Protein AF-A0A1I2F5X1-F1 (afdb_monomer)

Radius of gyration: 25.71 Å; Cα contacts (8 Å, |Δi|>4): 65; chains: 1; bounding box: 40×85×83 Å

Organism: NCBI:txid1177982

pLDDT: mean 76.02, std 21.83, range [33.44, 97.69]

InterPro domains:
  IPR009468 Protein of unknown function DUF1090 [PF06476] (13-119)

Solvent-accessible surface area (backbone atoms only — not comparable to full-atom values): 8646 Å² total; per-residue (Å²): 132,89,79,91,79,80,86,81,81,80,78,79,78,81,76,78,74,82,72,81,77,65,88,73,51,74,66,53,49,54,52,51,49,52,51,43,50,53,52,27,53,52,25,51,75,68,68,34,56,73,57,23,52,51,36,52,50,52,50,52,51,47,55,46,46,69,31,74,71,34,41,49,54,52,50,53,52,51,52,54,52,43,51,53,50,34,54,55,29,49,53,43,25,52,37,12,68,74,71,60,56,68,59,36,69,62,28,46,56,51,28,54,53,42,46,54,50,43,52,50,56,59,67,72,42,80,70,85,72,70,83,77,75,79,86,76,77,73,80,77,78,81,89,129

Foldseek 3Di:
DDDDDDDDDPPPPPPPPPPPDDQDDLVNLVVVLVVLVVVLVVCVVVVVVVVNVVSVVVSVVSVQCSDPVNVLVVLVVVLVVLVVVLVVLVVVLVCCVPVVPDDNVVSVVSNVVSVVVSVVSVVPPPDPDDPPDPPPPPPDDDDD

Sequence (144 aa):
MKFATTLIAIAALSASTLSFAQPSDPDDCAQKRAGLTSEMENAKAAGKDAHAMSLERARGELAVSCSEPGERVMRERRISTQEKRVTELQKAVDAAEKDGKGNATKARAKLQKAQAELERMKREAPAKKKPQADKSSKPAQPAQ

Mean predicted aligned error: 15.37 Å

Secondary structure (DSSP, 8-state):
----------------------S--HHHHHHHHHHHHHHHHHHHHTT-HHHHHHHHHHHHHHHHHTSHHHHHHHHHHHHHHHHHHHHHHHHHHHHHHHS--S-HHHHHHHHHHHHHHHHHHHHSS------------PPPPPP-

Nearest PDB structures (foldseek):
  6zp4-assembly1_C  TM=4.070E-01  e=3.285E+00  Homo sapiens
  4mh6-assembly1_A  TM=4.697E-01  e=6.264E+00  Vibrio parahaemolyticus RIMD 2210633
  6ybw-assembly1_y  TM=4.234E-01  e=6.643E+00  Homo sapiens

Structure (mmCIF, N/CA/C/O backbone):
data_AF-A0A1I2F5X1-F1
#
_entry.id   AF-A0A1I2F5X1-F1
#
loop_
_atom_site.group_PDB
_atom_site.id
_atom_site.type_symbol
_atom_site.label_atom_id
_atom_site.label_alt_id
_atom_site.label_comp_id
_atom_site.label_asym_id
_atom_site.label_entity_id
_atom_site.label_seq_id
_atom_site.pdbx_PDB_ins_code
_atom_site.Cartn_x
_atom_site.Cartn_y
_atom_site.Cartn_z
_atom_site.occupancy
_atom_site.B_iso_or_equiv
_atom_site.auth_seq_id
_atom_site.auth_comp_id
_atom_site.auth_asym_id
_atom_site.auth_atom_id
_atom_site.pdbx_PDB_model_num
ATOM 1 N N . MET A 1 1 ? -21.788 59.609 -0.862 1.00 33.44 1 MET A N 1
ATOM 2 C CA . MET A 1 1 ? -22.771 58.503 -0.818 1.00 33.44 1 MET A CA 1
ATOM 3 C C . MET A 1 1 ? -22.075 57.224 -1.260 1.00 33.44 1 MET A C 1
ATOM 5 O O . MET A 1 1 ? -21.696 57.201 -2.418 1.00 33.44 1 MET A O 1
ATOM 9 N N . LYS A 1 2 ? -21.997 56.213 -0.370 1.00 39.88 2 LYS A N 1
ATOM 10 C CA . LYS A 1 2 ? -21.849 54.761 -0.659 1.00 39.88 2 LYS A CA 1
ATOM 11 C C . LYS A 1 2 ? -20.496 54.345 -1.314 1.00 39.88 2 LYS A C 1
ATOM 13 O O . LYS A 1 2 ? -19.991 55.053 -2.162 1.00 39.88 2 LYS A O 1
ATOM 18 N N . PHE A 1 3 ? -19.797 53.260 -0.968 1.00 45.22 3 PHE A N 1
ATOM 19 C CA . PHE A 1 3 ? -20.204 51.949 -0.462 1.00 45.22 3 PHE A CA 1
ATOM 20 C C . PHE A 1 3 ? -19.136 51.338 0.460 1.00 45.22 3 PHE A C 1
ATOM 22 O O . PHE A 1 3 ? -17.938 51.406 0.194 1.00 45.22 3 PHE A O 1
ATOM 29 N N . ALA A 1 4 ? -19.619 50.702 1.526 1.00 51.00 4 ALA A N 1
ATOM 30 C CA . ALA A 1 4 ? -18.885 49.740 2.329 1.00 51.00 4 ALA A CA 1
ATOM 31 C C . ALA A 1 4 ? -18.521 48.511 1.482 1.00 51.00 4 ALA A C 1
ATOM 33 O O . ALA A 1 4 ? -19.369 48.018 0.742 1.00 51.00 4 ALA A O 1
ATOM 34 N N . THR A 1 5 ? -17.299 47.994 1.635 1.00 51.00 5 THR A N 1
ATOM 35 C CA . THR A 1 5 ? -16.940 46.660 1.128 1.00 51.00 5 THR A CA 1
ATOM 36 C C . THR A 1 5 ? -16.113 45.914 2.175 1.00 51.00 5 THR A C 1
ATOM 38 O O . THR A 1 5 ? -14.898 46.039 2.268 1.00 51.00 5 THR A O 1
ATOM 41 N N . THR A 1 6 ? -16.864 45.257 3.054 1.00 50.84 6 THR A N 1
ATOM 42 C CA . THR A 1 6 ? -16.692 43.892 3.568 1.00 50.84 6 THR A CA 1
ATOM 43 C C . THR A 1 6 ? -15.287 43.270 3.564 1.00 50.84 6 THR A C 1
ATOM 45 O O . THR A 1 6 ? -14.735 42.906 2.529 1.00 50.84 6 THR A O 1
ATOM 48 N N . LEU A 1 7 ? -14.793 43.031 4.784 1.00 47.12 7 LEU A N 1
ATOM 49 C CA . LEU A 1 7 ? -13.735 42.087 5.144 1.00 47.12 7 LEU A CA 1
ATOM 50 C C . LEU A 1 7 ? -14.025 40.691 4.567 1.00 47.12 7 LEU A C 1
ATOM 52 O O . LEU A 1 7 ? -14.997 40.042 4.956 1.00 47.12 7 LEU A O 1
ATOM 56 N N . ILE A 1 8 ? -13.158 40.207 3.677 1.00 51.16 8 ILE A N 1
ATOM 57 C CA . ILE A 1 8 ? -13.136 38.802 3.263 1.00 51.16 8 ILE A CA 1
ATOM 58 C C . ILE A 1 8 ? -12.371 38.030 4.339 1.00 51.16 8 ILE A C 1
ATOM 60 O O . ILE A 1 8 ? -11.142 38.040 4.387 1.00 51.16 8 ILE A O 1
ATOM 64 N N . ALA A 1 9 ? -13.118 37.376 5.228 1.00 48.62 9 ALA A N 1
ATOM 65 C CA . ALA A 1 9 ? -12.593 36.347 6.109 1.00 48.62 9 ALA A CA 1
ATOM 66 C C . ALA A 1 9 ? -12.185 35.139 5.251 1.00 48.62 9 ALA A C 1
ATOM 68 O O . ALA A 1 9 ? -13.032 34.401 4.747 1.00 48.62 9 ALA A O 1
ATOM 69 N N . ILE A 1 10 ? -10.881 34.959 5.051 1.00 56.62 10 ILE A N 1
ATOM 70 C CA . ILE A 1 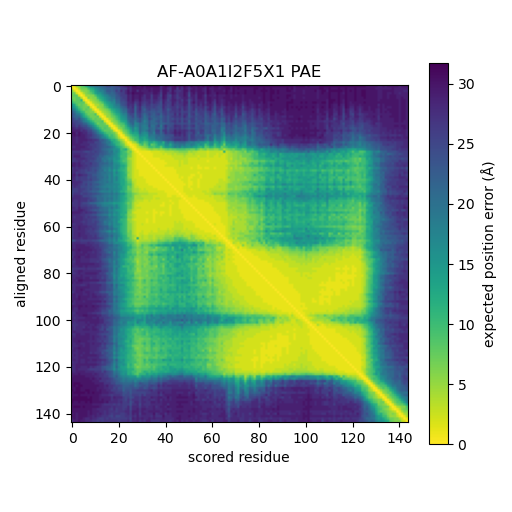10 ? -10.332 33.759 4.422 1.00 56.62 10 ILE A CA 1
ATOM 71 C C . ILE A 1 10 ? -10.485 32.624 5.435 1.00 56.62 10 ILE A C 1
ATOM 73 O O . ILE A 1 10 ? -9.740 32.532 6.410 1.00 56.62 10 ILE A O 1
ATOM 77 N N . ALA A 1 11 ? -11.491 31.779 5.217 1.00 48.31 11 ALA A N 1
ATOM 78 C CA . ALA A 1 11 ? -11.628 30.511 5.909 1.00 48.31 11 ALA A CA 1
ATOM 79 C C . ALA A 1 11 ? -10.396 29.651 5.593 1.00 48.31 11 ALA A C 1
ATOM 81 O O . ALA A 1 11 ? -10.185 29.236 4.452 1.00 48.31 11 ALA A O 1
ATOM 82 N N . ALA A 1 12 ? -9.569 29.408 6.607 1.00 45.97 12 ALA A N 1
ATOM 83 C CA . ALA A 1 12 ? -8.493 28.438 6.540 1.00 45.97 12 ALA A CA 1
ATOM 84 C C . ALA A 1 12 ? -9.112 27.045 6.351 1.00 45.97 12 ALA A C 1
ATOM 86 O O . ALA A 1 12 ? -9.653 26.460 7.288 1.00 45.97 12 ALA A O 1
ATOM 87 N N . LEU A 1 13 ? -9.057 26.520 5.125 1.00 48.22 13 LEU A N 1
ATOM 88 C CA . LEU A 1 13 ? -9.261 25.099 4.879 1.00 48.22 13 LEU A CA 1
ATOM 89 C C . LEU A 1 13 ? -8.089 24.357 5.528 1.00 48.22 13 LEU A C 1
ATOM 91 O O . LEU A 1 13 ? -6.988 24.303 4.980 1.00 48.22 13 LEU A O 1
ATOM 95 N N . SER A 1 14 ? -8.327 23.781 6.702 1.00 44.31 14 SER A N 1
ATOM 96 C CA . SER A 1 14 ? -7.491 22.726 7.257 1.00 44.31 14 SER A CA 1
ATOM 97 C C . SER A 1 14 ? -7.574 21.517 6.327 1.00 44.31 14 SER A C 1
ATOM 99 O O . SER A 1 14 ? -8.493 20.702 6.384 1.00 44.31 14 SER A O 1
ATOM 101 N N . ALA A 1 15 ? -6.605 21.419 5.420 1.00 41.81 15 ALA A N 1
ATOM 102 C CA . ALA A 1 15 ? -6.335 20.201 4.683 1.00 41.81 15 ALA A CA 1
ATOM 103 C C . ALA A 1 15 ? -5.874 19.137 5.688 1.00 41.81 15 ALA A C 1
ATOM 105 O O . ALA A 1 15 ? -4.700 19.075 6.049 1.00 41.81 15 ALA A O 1
ATOM 106 N N . SER A 1 16 ? -6.809 18.310 6.156 1.00 41.25 16 SER A N 1
ATOM 107 C CA . SER A 1 16 ? -6.497 17.048 6.815 1.00 41.25 16 SER A CA 1
ATOM 108 C C . SER A 1 16 ? -5.770 16.173 5.800 1.00 41.25 16 SER A C 1
ATOM 110 O O . SER A 1 16 ? -6.381 15.492 4.975 1.00 41.25 16 SER A O 1
ATOM 112 N N . THR A 1 17 ? -4.442 16.234 5.811 1.00 42.81 17 THR A N 1
ATOM 113 C CA . THR A 1 17 ? -3.605 15.272 5.112 1.00 42.81 17 THR A CA 1
ATOM 114 C C . THR A 1 17 ? -3.888 13.912 5.737 1.00 42.81 17 THR A C 1
ATOM 116 O O . THR A 1 17 ? -3.438 13.590 6.835 1.00 42.81 17 THR A O 1
ATOM 119 N N . LEU A 1 18 ? -4.687 13.099 5.045 1.00 43.34 18 LEU A N 1
ATOM 120 C CA . LEU A 1 18 ? -4.793 11.673 5.319 1.00 43.34 18 LEU A CA 1
ATOM 121 C C . LEU A 1 18 ? -3.420 11.055 5.034 1.00 43.34 18 LEU A C 1
ATOM 123 O O . LEU A 1 18 ? -3.130 10.597 3.929 1.00 43.34 18 LEU A O 1
ATOM 127 N N . SER A 1 19 ? -2.546 11.095 6.038 1.00 35.75 19 SER A N 1
ATOM 128 C CA . SER A 1 19 ? -1.314 10.322 6.067 1.00 35.75 19 SER A CA 1
ATOM 129 C C . SER A 1 19 ? -1.695 8.849 6.014 1.00 35.75 19 SER A C 1
ATOM 131 O O . SER A 1 19 ? -2.219 8.286 6.977 1.00 35.75 19 SER A O 1
ATOM 133 N N . PHE A 1 20 ? -1.438 8.219 4.869 1.00 41.03 20 PHE A N 1
ATOM 134 C CA . PHE A 1 20 ? -1.471 6.770 4.735 1.00 41.03 20 PHE A CA 1
ATOM 135 C C . PHE A 1 20 ? -0.408 6.183 5.667 1.00 41.03 20 PHE A C 1
ATOM 137 O O . PHE A 1 20 ? 0.789 6.240 5.388 1.00 41.03 20 PHE A O 1
ATOM 144 N N . ALA A 1 21 ? -0.874 5.669 6.805 1.00 43.34 21 ALA A N 1
ATOM 145 C CA . ALA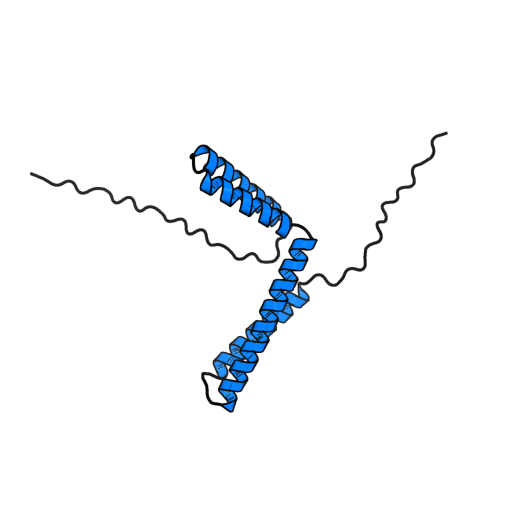 A 1 21 ? -0.045 5.195 7.898 1.00 43.34 21 ALA A CA 1
ATOM 146 C C . ALA A 1 21 ? 0.895 4.057 7.455 1.00 43.34 21 ALA A C 1
ATOM 148 O O . ALA A 1 21 ? 0.469 3.032 6.894 1.00 43.34 21 ALA A O 1
ATOM 149 N N . GLN A 1 22 ? 2.180 4.298 7.731 1.00 38.78 22 GLN A N 1
ATOM 150 C CA . GLN A 1 22 ? 3.226 3.314 8.019 1.00 38.78 22 GLN A CA 1
ATOM 151 C C . GLN A 1 22 ? 2.756 2.347 9.127 1.00 38.78 22 GLN A C 1
ATOM 153 O O . GLN A 1 22 ? 1.745 2.641 9.768 1.00 38.78 22 GLN A O 1
ATOM 158 N N . PRO A 1 23 ? 3.404 1.177 9.311 1.00 45.16 23 PRO A N 1
ATOM 159 C CA . PRO A 1 23 ? 3.051 0.235 10.377 1.00 45.16 23 PRO A CA 1
ATOM 160 C C . PRO A 1 23 ? 2.809 0.973 11.696 1.00 45.16 23 PRO A C 1
ATOM 162 O O . PRO A 1 23 ? 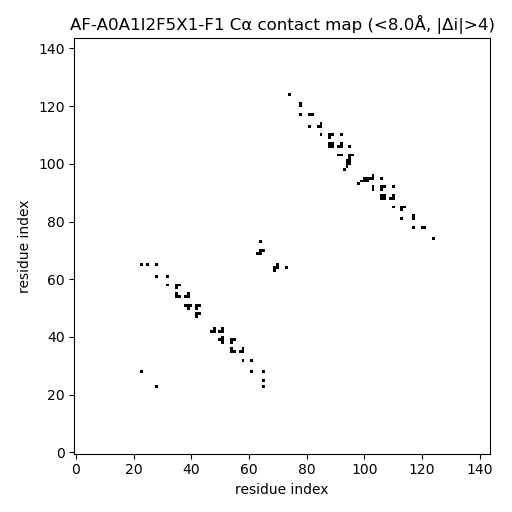3.650 1.750 12.134 1.00 45.16 23 PRO A O 1
ATOM 165 N N . SER A 1 24 ? 1.612 0.781 12.242 1.00 47.19 24 SER A N 1
ATOM 166 C CA . SER A 1 24 ? 1.133 1.451 13.440 1.00 47.19 24 SER A CA 1
ATOM 167 C C . SER A 1 24 ? 1.940 0.957 14.631 1.00 47.19 24 SER A C 1
ATOM 169 O O . SER A 1 24 ? 1.884 -0.221 14.971 1.00 47.19 24 SER A O 1
ATOM 171 N N . ASP A 1 25 ? 2.704 1.844 15.258 1.00 51.31 25 ASP A N 1
ATOM 172 C CA . ASP A 1 25 ? 3.132 1.609 16.631 1.00 51.31 25 ASP A CA 1
ATOM 173 C C . ASP A 1 25 ? 1.878 1.484 17.521 1.00 51.31 25 ASP A C 1
ATOM 175 O O . ASP A 1 25 ? 0.863 2.141 17.259 1.00 51.31 25 ASP A O 1
ATOM 179 N N . PRO A 1 26 ? 1.897 0.661 18.582 1.00 53.31 26 PRO A N 1
ATOM 180 C CA . PRO A 1 26 ? 0.754 0.515 19.486 1.00 53.31 26 PRO A CA 1
ATOM 181 C C . PRO A 1 26 ? 0.306 1.857 20.100 1.00 53.31 26 PRO A C 1
ATOM 183 O O . PRO A 1 26 ? -0.893 2.064 20.318 1.00 53.31 26 PRO A O 1
ATOM 186 N N . ASP A 1 27 ? 1.236 2.796 20.292 1.00 58.56 27 ASP A N 1
ATOM 187 C CA . ASP A 1 27 ? 0.956 4.173 20.717 1.00 58.56 27 ASP A CA 1
ATOM 188 C C . ASP A 1 27 ? 0.140 4.973 19.678 1.00 58.56 27 ASP A C 1
ATOM 190 O O . ASP A 1 27 ? -0.757 5.742 20.035 1.00 58.56 27 ASP A O 1
ATOM 194 N N . ASP A 1 28 ? 0.356 4.727 18.382 1.00 74.81 28 ASP A N 1
ATOM 195 C CA . ASP A 1 28 ? -0.348 5.387 17.273 1.00 74.81 28 ASP A CA 1
ATOM 196 C C . ASP A 1 28 ? -1.830 4.960 17.218 1.00 74.81 28 ASP A C 1
ATOM 198 O O . ASP A 1 28 ? -2.729 5.770 16.972 1.00 74.81 28 ASP A O 1
ATOM 202 N N . CYS A 1 29 ? -2.120 3.700 17.553 1.00 82.38 29 CYS A N 1
ATOM 203 C CA . CYS A 1 29 ? -3.483 3.173 17.652 1.00 82.38 29 CYS A CA 1
ATOM 204 C C . CYS A 1 29 ? -4.285 3.785 18.812 1.00 82.38 29 CYS A C 1
ATOM 206 O O . CYS A 1 29 ? -5.466 4.119 18.646 1.00 82.38 29 CYS A O 1
ATOM 208 N N . ALA A 1 30 ? -3.663 3.951 19.983 1.00 81.62 30 ALA A N 1
ATOM 209 C CA . ALA A 1 30 ? -4.299 4.585 21.136 1.00 81.62 30 ALA A CA 1
ATOM 210 C C . ALA A 1 30 ? -4.591 6.069 20.865 1.00 81.62 30 ALA A C 1
ATOM 212 O O . ALA A 1 30 ? -5.716 6.529 21.086 1.00 81.62 30 ALA A O 1
ATOM 213 N N . GLN A 1 31 ? -3.619 6.789 20.296 1.00 86.94 31 GLN A N 1
ATOM 214 C CA . GLN A 1 31 ? -3.773 8.193 19.925 1.00 86.94 31 GLN A CA 1
ATOM 215 C C . GLN A 1 31 ? -4.873 8.392 18.872 1.00 86.94 31 GLN A C 1
ATOM 217 O O . GLN A 1 31 ? -5.743 9.250 19.039 1.00 86.94 31 GLN A O 1
ATOM 222 N N . LYS A 1 32 ? -4.903 7.571 17.814 1.00 86.44 32 LYS A N 1
ATOM 223 C CA . LYS A 1 32 ? -5.958 7.632 16.786 1.00 86.44 32 LYS A CA 1
ATOM 224 C C . LYS A 1 32 ? -7.346 7.367 17.362 1.00 86.44 32 LYS A C 1
ATOM 226 O O . LYS A 1 32 ? -8.303 8.046 16.993 1.00 86.44 32 LYS A O 1
ATOM 231 N N . ARG A 1 33 ? -7.470 6.412 18.290 1.00 88.69 33 ARG A N 1
ATOM 232 C CA . ARG A 1 33 ? -8.747 6.118 18.958 1.00 88.69 33 ARG A CA 1
ATOM 233 C C . ARG A 1 33 ? -9.223 7.293 19.811 1.00 88.69 33 ARG A C 1
ATOM 235 O O . ARG A 1 33 ? -10.420 7.589 19.805 1.00 88.69 33 ARG A O 1
ATOM 242 N N . ALA A 1 34 ? -8.309 7.949 20.525 1.00 87.75 34 ALA A N 1
ATOM 243 C CA . ALA A 1 34 ? -8.617 9.140 21.309 1.00 87.75 34 ALA A CA 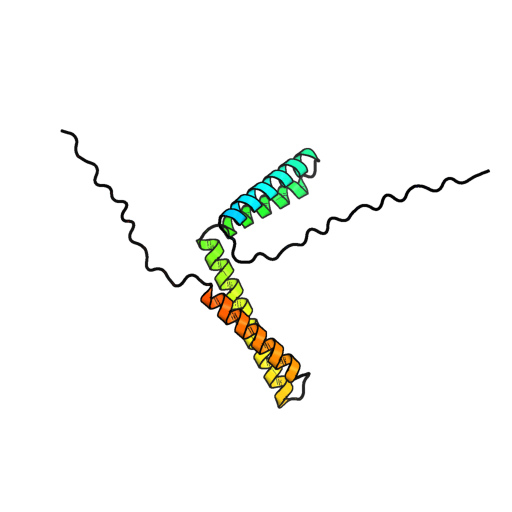1
ATOM 244 C C . ALA A 1 34 ? -9.078 10.299 20.409 1.00 87.75 34 ALA A C 1
ATOM 246 O O . ALA A 1 34 ? -10.121 10.891 20.679 1.00 87.75 34 ALA A O 1
ATOM 247 N N . GLY A 1 35 ? -8.380 10.545 19.293 1.00 91.94 35 GLY A N 1
ATOM 248 C CA . GLY A 1 35 ? -8.766 11.555 18.301 1.00 91.94 35 GLY A CA 1
ATOM 249 C C . GLY A 1 35 ? -10.175 11.334 17.744 1.00 91.94 35 GLY A C 1
ATOM 250 O O . GLY A 1 35 ? -11.027 12.209 17.869 1.00 91.94 35 GLY A O 1
ATOM 251 N N . LEU A 1 36 ? -10.468 10.126 17.244 1.00 92.75 36 LEU A N 1
ATOM 252 C CA . LEU A 1 36 ? -11.804 9.780 16.732 1.00 92.75 36 LEU A CA 1
ATOM 253 C C . LEU A 1 36 ? -12.903 9.910 17.794 1.00 92.75 36 LEU A C 1
ATOM 255 O O . LEU A 1 36 ? -14.030 10.286 17.479 1.00 92.75 36 LEU A O 1
ATOM 259 N N . THR A 1 37 ? -12.592 9.592 19.053 1.00 91.44 37 THR A N 1
ATOM 260 C CA . THR A 1 37 ? -13.554 9.730 20.155 1.00 91.44 37 THR A CA 1
ATOM 261 C C . THR A 1 37 ? -13.864 11.200 20.426 1.00 91.44 37 THR A C 1
ATOM 263 O O . THR A 1 37 ? -15.038 11.557 20.486 1.00 91.44 37 THR A O 1
ATOM 266 N N . SER A 1 38 ? -12.841 12.055 20.492 1.00 93.81 38 SER A N 1
ATOM 267 C CA . SER A 1 38 ? -13.023 13.498 20.678 1.00 93.81 38 SER A CA 1
ATOM 268 C C . SER A 1 38 ? -13.781 14.141 19.509 1.00 93.81 38 SER A C 1
ATOM 270 O O . SER A 1 38 ? -14.708 14.923 19.715 1.00 93.81 38 SER A O 1
ATOM 272 N N . GLU A 1 39 ? -13.459 13.771 18.267 1.00 92.56 39 GLU A N 1
ATOM 273 C CA . GLU A 1 39 ? -14.180 14.253 17.083 1.00 92.56 39 GLU A CA 1
ATOM 274 C C . GLU A 1 39 ? -15.653 13.832 17.090 1.00 92.56 39 GLU A C 1
ATOM 276 O O . GLU A 1 39 ? -16.526 14.625 16.731 1.00 92.56 39 GLU A O 1
ATOM 281 N N . MET A 1 40 ? -15.948 12.609 17.537 1.00 93.75 40 MET A N 1
ATOM 282 C CA . MET A 1 40 ? -17.318 12.113 17.645 1.00 93.75 40 MET A CA 1
ATOM 283 C C . MET A 1 40 ? -18.111 12.886 18.705 1.00 93.75 40 MET A C 1
ATOM 285 O O . MET A 1 40 ? -19.265 13.234 18.457 1.00 93.75 40 MET A O 1
ATOM 289 N N . GLU A 1 41 ? -17.518 13.175 19.865 1.00 93.31 41 GLU A N 1
ATOM 290 C CA . GLU A 1 41 ? -18.146 13.995 20.912 1.00 93.31 41 GLU A CA 1
ATOM 291 C C . GLU A 1 41 ? -18.450 15.408 20.406 1.00 93.31 41 GLU A C 1
ATOM 293 O O . GLU A 1 41 ? -19.573 15.891 20.559 1.00 93.31 41 GLU A O 1
ATOM 298 N N . ASN A 1 42 ? -17.500 16.025 19.699 1.00 94.69 42 ASN A N 1
ATOM 299 C CA . ASN A 1 42 ? -17.695 17.327 19.062 1.00 94.69 42 ASN A CA 1
ATOM 300 C C . ASN A 1 42 ? -18.798 17.287 17.990 1.00 94.69 42 ASN A C 1
ATOM 302 O O . ASN A 1 42 ? -19.612 18.206 17.897 1.00 94.69 42 ASN A O 1
ATOM 306 N N . ALA A 1 43 ? -18.858 16.224 17.182 1.00 94.88 43 ALA A N 1
ATOM 307 C CA . ALA A 1 43 ? -19.896 16.052 16.169 1.00 94.88 43 ALA A CA 1
ATOM 308 C C . ALA A 1 43 ? -21.290 15.906 16.798 1.00 94.88 43 ALA A C 1
ATOM 310 O O . ALA A 1 43 ? -22.234 16.533 16.314 1.00 94.88 43 ALA A O 1
ATOM 311 N N . LYS A 1 44 ? -21.408 15.147 17.896 1.00 93.12 44 LYS A N 1
ATOM 312 C CA . LYS A 1 44 ? -22.654 15.005 18.667 1.00 93.12 44 LYS A CA 1
ATOM 313 C C . LYS A 1 44 ? -23.084 16.334 19.286 1.00 93.12 44 LYS A C 1
ATOM 315 O O . LYS A 1 44 ? -24.235 16.728 19.133 1.00 93.12 44 LYS A O 1
ATOM 320 N N . ALA A 1 45 ? -22.157 17.064 19.909 1.00 95.81 45 ALA A N 1
ATOM 321 C CA . ALA A 1 45 ? -22.435 18.379 20.490 1.00 95.81 45 ALA A CA 1
ATOM 322 C C . ALA A 1 45 ? -22.892 19.409 19.438 1.00 95.81 45 ALA A C 1
ATOM 324 O O . ALA A 1 45 ? -23.694 20.290 19.735 1.00 95.81 45 ALA A O 1
ATOM 325 N N . ALA A 1 46 ? -22.416 19.278 18.197 1.00 95.38 46 ALA A N 1
ATOM 326 C CA . ALA A 1 46 ? -22.798 20.130 17.073 1.00 95.38 46 ALA A CA 1
ATOM 327 C C . ALA A 1 46 ? -24.069 19.670 16.323 1.00 95.38 46 ALA A C 1
ATOM 329 O O . ALA A 1 46 ? -24.382 20.249 15.282 1.00 95.38 46 ALA A O 1
ATOM 330 N N . GLY A 1 47 ? -24.764 18.620 16.783 1.00 95.75 47 GLY A N 1
ATOM 331 C CA . GLY A 1 47 ? -25.953 18.069 16.114 1.00 95.75 47 GLY A CA 1
ATOM 332 C C . GLY A 1 47 ? -25.669 17.429 14.747 1.00 95.75 47 GLY A C 1
ATOM 333 O O . GLY A 1 47 ? -26.546 17.359 13.889 1.00 95.75 47 GLY A O 1
ATOM 334 N N . LYS A 1 48 ? -24.424 17.000 14.495 1.00 95.62 48 LYS A N 1
ATOM 335 C CA . LYS A 1 48 ? -23.985 16.392 13.228 1.00 95.62 48 LYS A CA 1
ATOM 336 C C . LYS A 1 48 ? -24.057 14.867 13.303 1.00 95.62 48 LYS A C 1
ATOM 338 O O . LYS A 1 48 ? -23.034 14.187 13.194 1.00 95.62 48 LYS A O 1
ATOM 343 N N . ASP A 1 49 ? -25.257 14.320 13.452 1.00 93.38 49 ASP A N 1
ATOM 344 C CA . ASP A 1 49 ? -25.456 12.889 13.734 1.00 93.38 49 ASP A CA 1
ATOM 345 C C . ASP A 1 49 ? -24.892 11.965 12.647 1.00 93.38 49 ASP A C 1
ATOM 347 O O . ASP A 1 49 ? -24.229 10.974 12.949 1.00 93.38 49 ASP A O 1
ATOM 351 N N . ALA A 1 50 ? -25.049 12.323 11.368 1.00 94.25 50 ALA A N 1
ATOM 352 C CA . ALA A 1 50 ? -24.458 11.565 10.260 1.00 94.25 50 ALA A CA 1
ATOM 353 C C . ALA A 1 50 ? -22.923 11.493 10.352 1.00 94.25 50 ALA A C 1
ATOM 355 O O . ALA A 1 50 ? -22.319 10.454 10.077 1.00 94.25 50 ALA A O 1
ATOM 356 N N . HIS A 1 51 ? -22.291 12.587 10.781 1.00 92.25 51 HIS A N 1
ATOM 357 C CA . HIS A 1 51 ? -20.847 12.640 10.961 1.00 92.25 51 HIS A CA 1
ATOM 358 C C . HIS A 1 51 ? -20.421 11.809 12.178 1.00 92.25 51 HIS A C 1
ATOM 360 O O . HIS A 1 51 ? -19.506 10.996 12.060 1.00 92.25 51 HIS A O 1
ATOM 366 N N . ALA A 1 52 ? -21.135 11.917 13.302 1.00 93.56 52 ALA A N 1
ATOM 367 C CA . ALA A 1 52 ? -20.888 11.092 14.483 1.00 93.56 52 ALA A CA 1
ATOM 368 C C . ALA A 1 52 ? -20.981 9.586 14.168 1.00 93.56 52 ALA A C 1
ATOM 370 O O . ALA A 1 52 ? -20.092 8.830 14.555 1.00 93.56 52 ALA A O 1
ATOM 371 N N . MET A 1 53 ? -21.982 9.161 13.388 1.00 92.12 53 MET A N 1
ATOM 372 C CA . MET A 1 53 ? -22.112 7.768 12.937 1.00 92.12 53 MET A CA 1
ATOM 373 C C . MET A 1 53 ? -20.948 7.321 12.040 1.00 92.12 53 MET A C 1
ATOM 375 O O . MET A 1 53 ? -20.466 6.194 12.159 1.00 92.12 53 MET A O 1
ATOM 379 N N . SER A 1 54 ? -20.465 8.183 11.137 1.00 92.75 54 SER A N 1
ATOM 380 C CA . SER A 1 54 ? -19.292 7.847 10.315 1.00 92.75 54 SER A CA 1
ATOM 381 C C . SER A 1 54 ? -18.011 7.699 11.145 1.00 92.75 54 SER A C 1
ATOM 383 O O . SER A 1 54 ? -17.218 6.797 10.882 1.00 92.75 54 SER A O 1
ATOM 385 N N . LEU A 1 55 ? -17.839 8.520 12.186 1.00 93.50 55 LEU A N 1
ATOM 386 C CA . LEU A 1 55 ? -16.702 8.448 13.107 1.00 93.50 55 LEU A CA 1
ATOM 387 C C . LEU A 1 55 ? -16.768 7.194 13.984 1.00 93.50 55 LEU A C 1
ATOM 389 O O . LEU A 1 55 ? -15.747 6.553 14.230 1.00 93.50 55 LEU A O 1
ATOM 393 N N . GLU A 1 56 ? -17.970 6.791 14.395 1.00 91.56 56 GLU A N 1
ATOM 394 C CA . GLU A 1 56 ? -18.194 5.525 15.093 1.00 91.56 56 GLU A CA 1
ATOM 395 C C . GLU A 1 56 ? -17.811 4.326 14.217 1.00 91.56 56 GLU A C 1
ATOM 397 O O . GLU A 1 56 ? -17.089 3.431 14.667 1.00 91.56 56 GLU A O 1
ATOM 402 N N . ARG A 1 57 ? -18.193 4.348 12.933 1.00 91.44 57 ARG A N 1
ATOM 403 C CA . ARG A 1 57 ? -17.763 3.336 11.960 1.00 91.44 57 ARG A CA 1
ATOM 404 C C . ARG A 1 57 ? -16.241 3.301 11.820 1.00 91.44 57 ARG A C 1
ATOM 406 O O . ARG A 1 57 ? -15.648 2.230 11.935 1.00 91.44 57 ARG A O 1
ATOM 413 N N . ALA A 1 58 ? -15.609 4.462 11.642 1.00 90.19 58 ALA A N 1
ATOM 414 C CA . ALA A 1 58 ? -14.156 4.580 11.534 1.00 90.19 58 ALA A CA 1
ATOM 415 C C . ALA A 1 58 ? -13.441 4.053 12.789 1.00 90.19 58 ALA A C 1
ATOM 417 O O . ALA A 1 58 ? -12.405 3.396 12.692 1.00 90.19 58 ALA A O 1
ATOM 418 N N . ARG A 1 59 ? -14.011 4.272 13.979 1.00 88.56 59 ARG A N 1
ATOM 419 C CA . ARG A 1 59 ? -13.486 3.732 15.239 1.00 88.56 59 ARG A CA 1
ATOM 420 C C . ARG A 1 59 ? -13.604 2.206 15.305 1.00 88.56 59 ARG A C 1
ATOM 422 O O . ARG A 1 59 ? -12.692 1.559 15.820 1.00 88.56 59 ARG A O 1
ATOM 429 N N . GLY A 1 60 ? -14.688 1.633 14.782 1.00 85.50 60 GLY A N 1
ATOM 430 C CA . GLY A 1 60 ? -14.849 0.184 14.631 1.00 85.50 60 GLY A CA 1
ATOM 431 C C . GLY A 1 60 ? -13.819 -0.423 13.673 1.00 85.50 60 GLY A C 1
ATOM 432 O O . GLY A 1 60 ? -13.172 -1.416 14.003 1.00 85.50 60 GLY A O 1
ATOM 433 N N . GLU A 1 61 ? -13.592 0.216 12.527 1.00 86.19 61 GLU A N 1
ATOM 434 C CA . GLU A 1 61 ? -12.561 -0.190 11.563 1.00 86.19 61 GLU A CA 1
ATOM 435 C C . GLU A 1 61 ? -11.152 -0.094 12.162 1.00 86.19 61 GLU A C 1
ATOM 437 O O . GLU A 1 61 ? -10.358 -1.026 12.018 1.00 86.19 61 GLU A O 1
ATOM 442 N N . LEU A 1 62 ? -10.869 0.977 12.913 1.00 84.81 62 LEU A N 1
ATOM 443 C CA . LEU A 1 62 ? -9.611 1.146 13.640 1.00 84.81 62 LEU A CA 1
ATOM 444 C C . LEU A 1 62 ? -9.410 0.045 14.692 1.00 84.81 62 LEU A C 1
ATOM 446 O O . LEU A 1 62 ? -8.298 -0.439 14.878 1.00 84.81 62 LEU A O 1
ATOM 450 N N . ALA A 1 63 ? -10.472 -0.375 15.386 1.00 82.56 63 ALA A N 1
ATOM 451 C CA . ALA A 1 63 ? -10.388 -1.459 16.364 1.00 82.56 63 ALA A CA 1
ATOM 452 C C . ALA A 1 63 ? -9.985 -2.789 15.712 1.00 82.56 63 ALA A C 1
ATOM 454 O O . ALA A 1 63 ? -9.165 -3.515 16.271 1.00 82.56 63 ALA A O 1
ATOM 455 N N . VAL A 1 64 ? -10.506 -3.075 14.516 1.00 81.44 64 VAL A N 1
ATOM 456 C CA . VAL A 1 64 ? -10.098 -4.250 13.740 1.00 81.44 64 VAL A CA 1
ATOM 457 C C . VAL A 1 64 ? -8.659 -4.095 13.260 1.00 81.44 64 VAL A C 1
ATOM 459 O O . VAL A 1 64 ? -7.863 -5.015 13.441 1.00 81.44 64 VAL A O 1
ATOM 462 N N . SER A 1 65 ? -8.290 -2.941 12.696 1.00 77.94 65 SER A N 1
ATOM 463 C CA . SER A 1 65 ? -6.943 -2.735 12.157 1.00 77.94 65 SER A CA 1
ATOM 464 C C . SER A 1 65 ? -5.855 -2.739 13.223 1.00 77.94 65 SER A C 1
ATOM 466 O O . SER A 1 65 ? -4.765 -3.181 12.917 1.00 77.94 65 SER A O 1
ATOM 468 N N . CYS A 1 66 ? -6.146 -2.273 14.439 1.00 81.81 66 CYS A N 1
ATOM 469 C CA . CYS A 1 66 ? -5.215 -2.243 15.572 1.00 81.81 66 CYS A CA 1
ATOM 470 C C . CYS A 1 66 ? -5.173 -3.561 16.366 1.00 81.81 66 CYS A C 1
ATOM 472 O O . CYS A 1 66 ? -4.558 -3.626 17.428 1.00 81.81 66 CYS A O 1
ATOM 474 N N . SER A 1 67 ? -5.869 -4.602 15.902 1.00 80.50 67 SER A N 1
ATOM 475 C CA . SER A 1 67 ? -5.733 -5.952 16.451 1.00 80.50 67 SER A CA 1
ATOM 476 C C . SER A 1 67 ? -4.584 -6.684 15.753 1.00 80.50 67 SER A C 1
ATOM 478 O O . SER A 1 67 ? -4.410 -6.524 14.546 1.00 80.50 67 SER A O 1
ATOM 480 N N . GLU A 1 68 ? -3.837 -7.538 16.464 1.00 76.00 68 GLU A N 1
ATOM 481 C CA . GLU A 1 68 ? -2.737 -8.307 15.849 1.00 76.00 68 GLU A CA 1
ATOM 482 C C . GLU A 1 68 ? -3.186 -9.094 14.592 1.00 76.00 68 GLU A C 1
ATOM 484 O O . GLU A 1 68 ? -2.491 -9.045 13.570 1.00 76.00 68 GLU A O 1
ATOM 489 N N . PRO A 1 69 ? -4.360 -9.768 14.582 1.00 77.69 69 PRO A N 1
ATOM 490 C CA . PRO A 1 69 ? -4.865 -10.419 13.374 1.00 77.69 69 PRO A CA 1
ATOM 491 C C . PRO A 1 69 ? -5.161 -9.429 12.238 1.00 77.69 69 PRO A C 1
ATOM 493 O O . PRO A 1 69 ? -4.840 -9.705 11.081 1.00 77.69 69 PRO A O 1
ATOM 496 N N . GLY A 1 70 ? -5.745 -8.269 12.549 1.00 77.56 70 GLY A N 1
ATOM 497 C CA . GLY A 1 70 ? -6.063 -7.242 11.558 1.00 77.56 70 GLY A CA 1
ATOM 498 C C . GLY A 1 70 ? -4.821 -6.607 10.939 1.00 77.56 70 GLY A C 1
ATOM 499 O O . GLY A 1 70 ? -4.750 -6.464 9.717 1.00 77.56 70 GLY A O 1
ATOM 500 N N . GLU A 1 71 ? -3.803 -6.301 11.743 1.00 77.88 71 GLU A N 1
ATOM 501 C CA . GLU A 1 71 ? -2.524 -5.778 11.255 1.00 77.88 71 GLU A CA 1
ATOM 502 C C . GLU A 1 71 ? -1.828 -6.761 10.313 1.00 77.88 71 GLU A C 1
ATOM 504 O O . GLU A 1 71 ? -1.303 -6.361 9.267 1.00 77.88 71 GLU A O 1
ATOM 509 N N . ARG A 1 72 ? -1.854 -8.057 10.649 1.00 78.19 72 ARG A N 1
ATOM 510 C CA . ARG A 1 72 ? -1.312 -9.125 9.798 1.00 78.19 72 ARG A CA 1
ATOM 511 C C . ARG A 1 72 ? -2.020 -9.181 8.450 1.00 78.19 72 ARG A C 1
ATOM 513 O O . ARG A 1 72 ? -1.355 -9.070 7.421 1.00 78.19 72 ARG A O 1
ATOM 520 N N . VAL A 1 73 ? -3.351 -9.263 8.444 1.00 82.31 73 VAL A N 1
ATOM 521 C CA . VAL A 1 73 ? -4.151 -9.309 7.206 1.00 82.31 73 VAL A CA 1
ATOM 522 C C . VAL A 1 73 ? -3.922 -8.061 6.351 1.00 82.31 73 VAL A C 1
ATOM 524 O O . VAL A 1 73 ? -3.726 -8.151 5.137 1.00 82.31 73 VAL A O 1
ATOM 527 N N . MET A 1 74 ? -3.889 -6.878 6.968 1.00 81.88 74 MET A N 1
ATOM 528 C CA . MET A 1 74 ? -3.641 -5.626 6.252 1.00 81.88 74 MET A CA 1
ATOM 529 C C . MET A 1 74 ? -2.238 -5.580 5.647 1.00 81.88 74 MET A C 1
ATOM 531 O O . MET A 1 74 ? -2.070 -5.104 4.522 1.00 81.88 74 MET A O 1
ATOM 535 N N . ARG A 1 75 ? -1.229 -6.091 6.355 1.00 83.62 75 ARG A N 1
ATOM 536 C CA . ARG A 1 75 ? 0.143 -6.189 5.848 1.00 83.62 75 ARG A CA 1
ATOM 537 C C . ARG A 1 75 ? 0.241 -7.155 4.672 1.00 83.62 75 ARG A C 1
ATOM 539 O O . ARG A 1 75 ? 0.798 -6.787 3.641 1.00 83.62 75 ARG A O 1
ATOM 546 N N . GLU A 1 76 ? -0.342 -8.344 4.788 1.00 86.31 76 GLU A N 1
ATOM 547 C CA . GLU A 1 76 ? -0.393 -9.337 3.707 1.00 86.31 76 GLU A CA 1
ATOM 548 C C . GLU A 1 76 ? -1.080 -8.768 2.460 1.00 86.31 76 GLU A C 1
ATOM 550 O O . GLU A 1 76 ? -0.569 -8.895 1.346 1.00 86.31 76 GLU A O 1
ATOM 555 N N . ARG A 1 77 ? -2.184 -8.034 2.641 1.00 88.25 77 ARG A N 1
ATOM 556 C CA . ARG A 1 77 ? -2.878 -7.347 1.545 1.00 88.25 77 ARG A CA 1
ATOM 557 C C . ARG A 1 77 ? -2.004 -6.289 0.869 1.00 88.25 77 ARG A C 1
ATOM 559 O O . ARG A 1 77 ? -2.012 -6.192 -0.362 1.00 88.25 77 ARG A O 1
ATOM 566 N N . ARG A 1 78 ? -1.250 -5.499 1.644 1.00 88.62 78 ARG A N 1
ATOM 567 C CA . ARG A 1 78 ? -0.308 -4.498 1.107 1.00 88.62 78 ARG A CA 1
ATOM 568 C C . ARG A 1 78 ? 0.811 -5.170 0.310 1.00 88.62 78 ARG A C 1
ATOM 570 O O . ARG A 1 78 ? 1.064 -4.748 -0.815 1.00 88.62 78 ARG A O 1
ATOM 577 N N . ILE A 1 79 ? 1.403 -6.243 0.840 1.00 91.50 79 ILE A N 1
ATOM 578 C C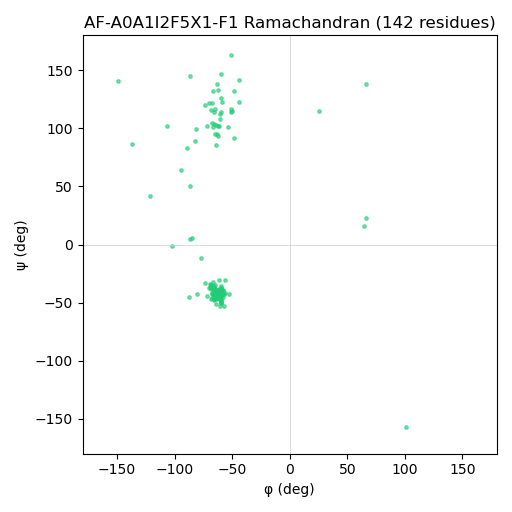A . ILE A 1 79 ? 2.438 -7.027 0.147 1.00 91.50 79 ILE A CA 1
ATOM 579 C C . ILE A 1 79 ? 1.884 -7.598 -1.163 1.00 91.50 79 ILE A C 1
ATOM 581 O O . ILE A 1 79 ? 2.461 -7.348 -2.215 1.00 91.50 79 ILE A O 1
ATOM 585 N N . SER A 1 80 ? 0.724 -8.260 -1.135 1.00 92.62 80 SER A N 1
ATOM 586 C CA . SER A 1 80 ? 0.094 -8.825 -2.338 1.00 92.62 80 SER A CA 1
ATOM 587 C C . SER A 1 80 ? -0.211 -7.761 -3.400 1.00 92.62 80 SER A C 1
ATOM 589 O O . SER A 1 80 ? -0.015 -7.973 -4.598 1.00 92.62 80 SER A O 1
ATOM 591 N N . THR A 1 81 ? -0.658 -6.577 -2.976 1.00 93.31 81 THR A N 1
ATOM 592 C CA . THR A 1 81 ? -0.898 -5.447 -3.886 1.00 93.31 81 THR A CA 1
ATOM 593 C C . THR A 1 81 ? 0.404 -4.965 -4.525 1.00 93.31 81 THR A C 1
ATOM 595 O O . THR A 1 81 ? 0.446 -4.710 -5.731 1.00 93.31 81 THR A O 1
ATOM 598 N N . GLN A 1 82 ? 1.480 -4.878 -3.743 1.00 96.38 82 GLN A N 1
ATOM 599 C CA . GLN A 1 82 ? 2.786 -4.474 -4.250 1.00 96.38 82 GLN A CA 1
ATOM 600 C C . GLN A 1 82 ? 3.391 -5.530 -5.189 1.00 96.38 82 GLN A C 1
ATOM 602 O O . GLN A 1 82 ? 3.989 -5.164 -6.198 1.00 96.38 82 GLN A O 1
ATOM 607 N N . GLU A 1 83 ? 3.187 -6.822 -4.928 1.00 94.81 83 GLU A N 1
ATOM 608 C CA . GLU A 1 83 ? 3.594 -7.908 -5.832 1.00 94.81 83 GLU A CA 1
ATOM 609 C C . GLU A 1 83 ? 2.914 -7.785 -7.195 1.00 94.81 83 GLU A C 1
ATOM 611 O O . GLU A 1 83 ? 3.594 -7.774 -8.220 1.00 94.81 83 GLU A O 1
ATOM 616 N N . LYS A 1 84 ? 1.591 -7.570 -7.215 1.00 97.19 84 LYS A N 1
ATOM 617 C CA . LYS A 1 84 ? 0.856 -7.300 -8.461 1.00 97.19 84 LYS A CA 1
ATOM 618 C C . LYS A 1 84 ? 1.438 -6.098 -9.200 1.00 97.19 84 LYS A C 1
ATOM 620 O O . LYS A 1 84 ? 1.613 -6.143 -10.413 1.00 97.19 84 LYS A O 1
ATOM 625 N N . ARG A 1 85 ? 1.790 -5.034 -8.477 1.00 95.50 85 ARG A N 1
ATOM 626 C CA . ARG A 1 85 ? 2.403 -3.840 -9.068 1.00 95.50 85 ARG A CA 1
ATOM 627 C C . ARG A 1 85 ? 3.772 -4.126 -9.688 1.00 95.50 85 ARG A C 1
ATOM 629 O O . ARG A 1 85 ? 4.059 -3.590 -10.755 1.00 95.50 85 ARG A O 1
ATOM 636 N N . VAL A 1 86 ? 4.600 -4.963 -9.061 1.00 97.69 86 VAL A N 1
ATOM 637 C CA . VAL A 1 86 ? 5.872 -5.422 -9.644 1.00 97.69 86 VAL A CA 1
ATOM 638 C C . VAL A 1 86 ? 5.614 -6.197 -10.936 1.00 97.69 86 VAL A C 1
ATOM 640 O O . VAL A 1 86 ? 6.249 -5.902 -11.945 1.00 97.69 86 VAL A O 1
ATOM 643 N N . THR A 1 87 ? 4.642 -7.113 -10.947 1.00 97.50 87 THR A N 1
ATOM 644 C CA . THR A 1 87 ? 4.267 -7.870 -12.151 1.00 97.50 87 THR A CA 1
ATOM 645 C C . THR A 1 87 ? 3.799 -6.962 -13.289 1.00 97.50 87 THR A C 1
ATOM 647 O O . THR A 1 87 ? 4.254 -7.113 -14.421 1.00 97.50 87 THR A O 1
ATOM 650 N N . GLU A 1 88 ? 2.931 -5.990 -13.011 1.00 97.06 88 GLU A N 1
ATOM 651 C CA . GLU A 1 88 ? 2.454 -5.051 -14.034 1.00 97.06 88 GLU A CA 1
ATOM 652 C C . GLU A 1 88 ? 3.575 -4.147 -14.564 1.00 97.06 88 GLU A C 1
ATOM 654 O O . GLU A 1 88 ? 3.644 -3.866 -15.760 1.00 97.06 88 GLU A O 1
ATOM 659 N N . LEU A 1 89 ? 4.503 -3.725 -13.703 1.00 96.69 89 LEU A N 1
ATOM 660 C CA . LEU A 1 89 ? 5.666 -2.950 -14.134 1.00 96.69 89 LEU A CA 1
ATOM 661 C C . LEU A 1 89 ? 6.648 -3.783 -14.957 1.00 96.69 89 LEU A C 1
ATOM 663 O O . LEU A 1 89 ? 7.227 -3.242 -15.895 1.00 96.69 89 LEU A O 1
ATOM 667 N N . GLN A 1 90 ? 6.802 -5.075 -14.662 1.00 96.50 90 GLN A N 1
ATOM 668 C CA . GLN A 1 90 ? 7.597 -5.977 -15.492 1.00 96.50 90 GLN A CA 1
ATOM 669 C C . GLN A 1 90 ? 6.998 -6.086 -16.897 1.00 96.50 90 GLN A C 1
ATOM 671 O O . GLN A 1 90 ? 7.708 -5.881 -17.875 1.00 96.50 90 GLN A O 1
ATOM 676 N N . LYS A 1 91 ? 5.678 -6.286 -17.010 1.00 96.38 91 LYS A N 1
ATOM 677 C CA . LYS A 1 91 ? 4.985 -6.274 -18.311 1.00 96.38 91 LYS A CA 1
ATOM 678 C C . LYS A 1 91 ? 5.185 -4.953 -19.057 1.00 96.38 91 LYS A C 1
ATOM 680 O O . LYS A 1 91 ? 5.362 -4.953 -20.270 1.00 96.38 91 LYS A O 1
ATOM 685 N N . ALA A 1 92 ? 5.170 -3.826 -18.344 1.00 94.56 92 ALA A N 1
ATOM 686 C CA . ALA A 1 92 ? 5.400 -2.513 -18.9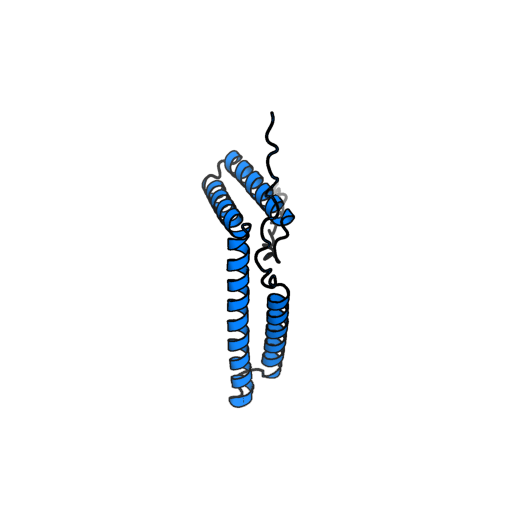41 1.00 94.56 92 ALA A CA 1
ATOM 687 C C . ALA A 1 92 ? 6.846 -2.322 -19.432 1.00 94.56 92 ALA A C 1
ATOM 689 O O . ALA A 1 92 ? 7.053 -1.654 -20.442 1.00 94.56 92 ALA A O 1
ATOM 690 N N . VAL A 1 93 ? 7.837 -2.890 -18.735 1.00 96.56 93 VAL A N 1
ATOM 691 C CA . VAL A 1 93 ? 9.228 -2.937 -19.214 1.00 96.56 93 VAL A CA 1
ATOM 692 C C . VAL A 1 93 ? 9.302 -3.774 -20.485 1.00 96.56 93 VAL A C 1
ATOM 694 O O . VAL A 1 93 ? 9.773 -3.268 -21.499 1.00 96.56 93 VAL A O 1
ATOM 697 N N . ASP A 1 94 ? 8.754 -4.988 -20.465 1.00 95.88 94 ASP A N 1
ATOM 698 C CA . ASP A 1 94 ? 8.781 -5.899 -21.609 1.00 95.88 94 ASP A CA 1
ATOM 699 C C . ASP A 1 94 ? 8.110 -5.279 -22.847 1.00 95.88 94 ASP A C 1
ATOM 701 O O . ASP A 1 94 ? 8.664 -5.339 -23.941 1.00 95.88 94 ASP A O 1
ATOM 705 N N . ALA A 1 95 ? 6.953 -4.629 -22.678 1.00 94.88 95 ALA A N 1
ATOM 706 C CA . ALA A 1 95 ? 6.245 -3.947 -23.763 1.00 94.88 95 ALA A CA 1
ATOM 707 C C . ALA A 1 95 ? 7.021 -2.730 -24.303 1.00 94.88 95 ALA A C 1
ATOM 709 O O . ALA A 1 95 ? 7.000 -2.451 -25.502 1.00 94.88 95 ALA A O 1
ATOM 710 N N . ALA A 1 96 ? 7.724 -1.995 -23.436 1.00 95.88 96 ALA A N 1
ATOM 711 C CA . ALA A 1 96 ? 8.539 -0.861 -23.858 1.00 95.88 96 ALA A CA 1
ATOM 712 C C . ALA A 1 96 ? 9.833 -1.299 -24.566 1.00 95.88 96 ALA A C 1
ATOM 714 O O . ALA A 1 96 ? 10.294 -0.597 -25.461 1.00 95.88 96 ALA A O 1
ATOM 715 N N . GLU A 1 97 ? 10.414 -2.436 -24.173 1.00 92.81 97 GLU A N 1
ATOM 716 C CA . GLU A 1 97 ? 11.641 -2.983 -24.763 1.00 92.81 97 GLU A CA 1
ATOM 717 C C . GLU A 1 97 ? 11.390 -3.730 -26.076 1.00 92.81 97 GLU A C 1
ATOM 719 O O . GLU A 1 97 ? 12.153 -3.553 -27.022 1.00 92.81 97 GLU A O 1
ATOM 724 N N . LYS A 1 98 ? 10.334 -4.550 -26.146 1.00 94.50 98 LYS A N 1
ATOM 725 C CA . LYS A 1 98 ? 10.042 -5.399 -27.313 1.00 94.50 98 LYS A CA 1
ATOM 726 C C . LYS A 1 98 ? 9.203 -4.685 -28.362 1.00 94.50 98 LYS A C 1
ATOM 728 O O . LYS A 1 98 ? 9.519 -4.745 -29.545 1.00 94.50 98 LYS A O 1
ATOM 733 N N . ASP A 1 99 ? 8.160 -3.987 -27.921 1.00 89.75 99 ASP A N 1
ATOM 734 C CA . ASP A 1 99 ? 7.155 -3.418 -28.824 1.00 89.75 99 ASP A CA 1
ATOM 735 C C . ASP A 1 99 ? 7.345 -1.907 -29.034 1.00 89.75 99 ASP A C 1
ATOM 737 O O . ASP A 1 99 ? 6.549 -1.269 -29.724 1.00 89.75 99 ASP A O 1
ATOM 741 N N . GLY A 1 100 ? 8.349 -1.300 -28.385 1.00 88.75 100 GLY A N 1
ATOM 742 C CA . GLY A 1 100 ? 8.572 0.150 -28.396 1.00 88.75 100 GLY A CA 1
ATOM 743 C C . GLY A 1 100 ? 7.445 0.954 -27.733 1.00 88.75 100 GLY A C 1
ATOM 744 O O . GLY A 1 100 ? 7.337 2.167 -27.927 1.00 88.75 100 GLY A O 1
ATOM 745 N N . LYS A 1 101 ? 6.571 0.302 -26.952 1.00 84.62 101 LYS A N 1
ATOM 746 C CA . LYS A 1 101 ? 5.404 0.942 -26.334 1.00 84.62 101 LYS A CA 1
ATOM 747 C C . LYS A 1 101 ? 5.792 1.658 -25.046 1.00 84.62 101 LYS A C 1
ATOM 749 O O . LYS A 1 101 ? 5.700 1.119 -23.946 1.00 84.62 101 LYS A O 1
ATOM 754 N N . GLY A 1 102 ? 6.175 2.923 -25.188 1.00 88.44 102 GLY A N 1
ATOM 755 C CA . GLY A 1 102 ? 6.456 3.823 -24.073 1.00 88.44 102 GLY A CA 1
ATOM 756 C C . GLY A 1 102 ? 7.947 3.988 -23.787 1.00 88.44 102 GLY A C 1
ATOM 757 O O . GLY A 1 102 ? 8.790 3.827 -24.659 1.00 88.44 102 GLY A O 1
ATOM 758 N N . ASN A 1 103 ? 8.280 4.381 -22.555 1.00 93.50 103 ASN A N 1
ATOM 759 C CA . ASN A 1 103 ? 9.652 4.711 -22.167 1.00 93.50 103 ASN A CA 1
ATOM 760 C C . ASN A 1 103 ? 10.246 3.607 -21.280 1.00 93.50 103 ASN A C 1
ATOM 762 O O . ASN A 1 103 ? 9.972 3.565 -20.075 1.00 93.50 103 ASN A O 1
ATOM 766 N N . ALA A 1 104 ? 11.084 2.751 -21.873 1.00 92.38 104 ALA A N 1
ATOM 767 C CA . ALA A 1 104 ? 11.715 1.615 -21.199 1.00 92.38 104 ALA A CA 1
ATOM 768 C C . ALA A 1 104 ? 12.560 2.037 -19.985 1.00 92.38 104 ALA A C 1
ATOM 770 O O . ALA A 1 104 ? 12.487 1.417 -18.926 1.00 92.38 104 ALA A O 1
ATOM 771 N N . THR A 1 105 ? 13.300 3.146 -20.076 1.00 95.44 105 THR A N 1
ATOM 772 C CA . THR A 1 105 ? 14.102 3.669 -18.957 1.00 95.44 105 THR A CA 1
ATOM 773 C C . THR A 1 105 ? 13.225 4.068 -17.770 1.00 95.44 105 THR A C 1
ATOM 775 O O . THR A 1 105 ? 13.502 3.687 -16.631 1.00 95.44 105 THR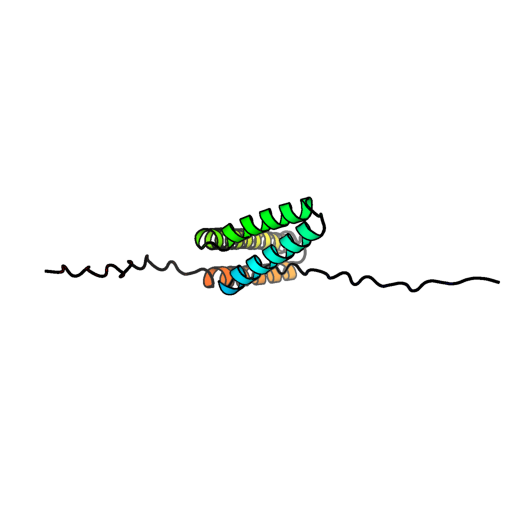 A O 1
ATOM 778 N N . LYS A 1 106 ? 12.114 4.770 -18.023 1.00 94.69 106 LYS A N 1
ATOM 779 C CA . LYS A 1 106 ? 11.148 5.145 -16.980 1.00 94.69 106 LYS A CA 1
ATOM 780 C C . LYS A 1 106 ? 10.443 3.920 -16.394 1.00 94.69 106 LYS A C 1
ATOM 782 O O . LYS A 1 106 ? 10.179 3.896 -15.192 1.00 94.69 106 LYS A O 1
ATOM 787 N N . ALA A 1 107 ? 10.128 2.921 -17.218 1.00 94.00 107 ALA A N 1
ATOM 788 C CA . ALA A 1 107 ? 9.515 1.673 -16.770 1.00 94.00 107 ALA A CA 1
ATOM 789 C C . ALA A 1 107 ? 10.459 0.884 -15.844 1.00 94.00 107 ALA A C 1
ATOM 791 O O . ALA A 1 107 ? 10.055 0.524 -14.739 1.00 94.00 107 ALA A O 1
ATOM 792 N N . ARG A 1 108 ? 11.737 0.733 -16.220 1.00 95.19 108 ARG A N 1
ATOM 793 C CA . ARG A 1 108 ? 12.766 0.066 -15.401 1.00 95.19 108 ARG A CA 1
ATOM 794 C C . ARG A 1 108 ? 12.989 0.764 -14.063 1.00 95.19 108 ARG A C 1
ATOM 796 O O . ARG A 1 108 ? 12.996 0.105 -13.027 1.00 95.19 108 ARG A O 1
ATOM 803 N N . ALA A 1 109 ? 13.074 2.095 -14.054 1.00 97.19 109 ALA A N 1
ATOM 804 C CA . ALA A 1 109 ? 13.212 2.859 -12.812 1.00 97.19 109 ALA A CA 1
ATOM 805 C C . ALA A 1 109 ? 12.018 2.645 -11.859 1.00 97.19 109 ALA A C 1
ATOM 807 O O . ALA A 1 109 ? 12.188 2.493 -10.648 1.00 97.19 109 ALA A O 1
ATOM 808 N N . LYS A 1 110 ? 10.790 2.590 -12.398 1.00 95.50 110 LYS A N 1
ATOM 809 C CA . LYS A 1 110 ? 9.591 2.286 -11.602 1.00 95.50 110 LYS A CA 1
ATOM 810 C C . LYS A 1 110 ? 9.609 0.856 -11.068 1.00 95.50 110 LYS A C 1
ATOM 812 O O . LYS A 1 110 ? 9.255 0.663 -9.907 1.00 95.50 110 LYS A O 1
ATOM 817 N N . LEU A 1 111 ? 10.007 -0.112 -11.893 1.00 97.50 111 LEU A N 1
ATOM 818 C CA . LEU A 1 111 ? 10.120 -1.515 -11.504 1.00 97.50 111 LEU A CA 1
ATOM 819 C C . LEU A 1 111 ? 11.120 -1.690 -10.356 1.00 97.50 111 LEU A C 1
ATOM 821 O O . LEU A 1 111 ? 10.759 -2.255 -9.328 1.00 97.50 111 LEU A O 1
ATOM 825 N N . GLN A 1 112 ? 12.323 -1.123 -10.480 1.00 97.38 112 GLN A N 1
ATOM 826 C CA . GLN A 1 112 ? 13.346 -1.165 -9.430 1.00 97.38 112 GLN A CA 1
ATOM 827 C C . GLN A 1 112 ? 12.841 -0.557 -8.118 1.00 97.38 112 GLN A C 1
ATOM 829 O O . GLN A 1 112 ? 12.990 -1.157 -7.055 1.00 97.38 112 GLN A O 1
ATOM 834 N N . LYS A 1 113 ? 12.174 0.605 -8.180 1.00 95.94 113 LYS A N 1
ATOM 835 C CA . LYS A 1 113 ? 11.570 1.225 -6.991 1.00 95.94 113 LYS A CA 1
ATOM 836 C C . LYS A 1 113 ? 10.502 0.327 -6.362 1.00 95.94 113 LYS A C 1
ATOM 838 O O . LYS A 1 113 ? 10.458 0.202 -5.141 1.00 95.94 113 LYS A O 1
ATOM 843 N N . ALA A 1 114 ? 9.650 -0.293 -7.178 1.00 95.75 114 ALA A N 1
ATOM 844 C CA . ALA A 1 114 ? 8.592 -1.173 -6.694 1.00 95.75 114 ALA A CA 1
ATOM 845 C C . ALA A 1 114 ? 9.146 -2.456 -6.052 1.00 95.75 114 ALA A C 1
ATOM 847 O O . ALA A 1 114 ? 8.637 -2.872 -5.012 1.00 95.75 114 ALA A O 1
ATOM 848 N N . GLN A 1 115 ? 10.204 -3.038 -6.626 1.00 96.44 115 GLN A N 1
ATOM 849 C CA . GLN A 1 115 ? 10.915 -4.194 -6.073 1.00 96.44 115 GLN A CA 1
ATOM 850 C C . GLN A 1 115 ? 11.610 -3.846 -4.753 1.00 96.44 115 GLN A C 1
ATOM 852 O O . GLN A 1 115 ? 11.429 -4.552 -3.768 1.00 96.44 115 GLN A O 1
ATOM 857 N N . ALA A 1 116 ? 12.335 -2.725 -4.690 1.00 96.38 116 ALA A N 1
ATOM 858 C CA . ALA A 1 116 ? 12.987 -2.276 -3.459 1.00 96.38 116 ALA A CA 1
ATOM 859 C C . ALA A 1 116 ? 11.978 -2.051 -2.318 1.00 96.38 116 ALA A C 1
ATOM 861 O O . ALA A 1 116 ? 12.232 -2.406 -1.166 1.00 96.38 116 ALA A O 1
ATOM 862 N N . GLU A 1 117 ? 10.814 -1.491 -2.645 1.00 91.44 117 GLU A N 1
ATOM 863 C CA . GLU A 1 117 ? 9.710 -1.312 -1.707 1.00 91.44 117 GLU A CA 1
ATOM 864 C C . GLU A 1 117 ? 9.093 -2.646 -1.266 1.00 91.44 117 GLU A C 1
ATOM 866 O O . GLU A 1 117 ? 8.852 -2.827 -0.074 1.00 91.44 117 GLU A O 1
ATOM 871 N N . LEU A 1 118 ? 8.891 -3.594 -2.186 1.00 93.06 118 LEU A N 1
ATOM 872 C CA . LEU A 1 118 ? 8.398 -4.931 -1.856 1.00 93.06 118 LEU A CA 1
ATOM 873 C C . LEU A 1 118 ? 9.350 -5.662 -0.900 1.00 93.06 118 LEU A C 1
ATOM 875 O O . LEU A 1 118 ? 8.909 -6.220 0.102 1.00 93.06 118 LEU A O 1
ATOM 879 N N . GLU A 1 119 ? 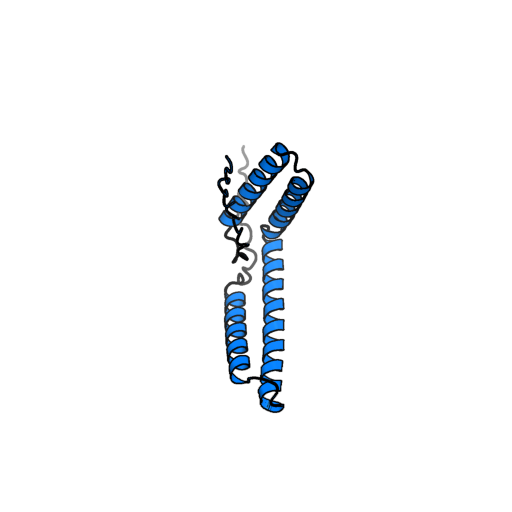10.653 -5.614 -1.175 1.00 93.31 119 GLU A N 1
ATOM 880 C CA . GLU A 1 119 ? 11.680 -6.217 -0.322 1.00 93.31 119 GLU A CA 1
ATOM 881 C C . GLU A 1 119 ? 11.721 -5.575 1.066 1.00 93.31 119 GLU A C 1
ATOM 883 O O . GLU A 1 119 ? 11.831 -6.268 2.077 1.00 93.31 119 GLU A O 1
ATOM 888 N N . ARG A 1 120 ? 11.577 -4.246 1.145 1.00 91.75 120 ARG A N 1
ATOM 889 C CA . ARG A 1 120 ? 11.435 -3.551 2.430 1.00 91.75 120 ARG A CA 1
ATOM 890 C C . ARG A 1 120 ? 10.203 -4.051 3.194 1.00 91.75 120 ARG A C 1
ATOM 892 O O . ARG A 1 120 ? 10.343 -4.463 4.340 1.00 91.75 120 ARG A O 1
ATOM 899 N N . MET A 1 121 ? 9.036 -4.099 2.548 1.00 89.56 121 MET A N 1
ATOM 900 C CA . MET A 1 121 ? 7.790 -4.575 3.167 1.00 89.56 121 MET A CA 1
ATOM 901 C C . MET A 1 121 ? 7.892 -6.028 3.661 1.00 89.56 121 MET A C 1
ATOM 903 O O . MET A 1 121 ? 7.354 -6.354 4.718 1.00 89.56 121 MET A O 1
ATOM 907 N N . LYS A 1 122 ? 8.592 -6.900 2.921 1.00 88.50 122 LYS A N 1
ATOM 908 C CA . LYS A 1 122 ? 8.833 -8.299 3.309 1.00 88.50 122 LYS A CA 1
ATOM 909 C C . LYS A 1 122 ? 9.799 -8.429 4.486 1.00 88.50 122 LYS A C 1
ATOM 911 O O . LYS A 1 122 ? 9.573 -9.275 5.344 1.00 88.50 122 LYS A O 1
ATOM 916 N N . ARG A 1 123 ? 10.840 -7.592 4.561 1.00 87.50 123 ARG A N 1
ATOM 917 C CA . ARG A 1 123 ? 11.779 -7.556 5.700 1.00 87.50 123 ARG A CA 1
ATOM 918 C C . ARG A 1 123 ? 11.139 -7.030 6.980 1.00 87.50 123 ARG A C 1
ATOM 920 O O . ARG A 1 123 ? 11.429 -7.529 8.059 1.00 87.50 123 ARG A O 1
ATOM 927 N N . GLU A 1 124 ? 10.273 -6.032 6.851 1.00 78.75 124 GLU A N 1
ATOM 928 C CA . GLU A 1 124 ? 9.531 -5.441 7.969 1.00 78.75 124 GLU A CA 1
ATOM 929 C C . GLU A 1 124 ? 8.358 -6.319 8.430 1.00 78.75 124 GLU A C 1
ATOM 931 O O . GLU A 1 124 ? 7.765 -6.058 9.477 1.00 78.75 124 GLU A O 1
ATOM 936 N N . ALA A 1 125 ? 7.983 -7.353 7.667 1.00 71.50 125 ALA A N 1
ATOM 937 C CA . ALA A 1 125 ? 7.014 -8.336 8.125 1.00 71.50 125 ALA A CA 1
ATOM 938 C C . ALA A 1 125 ? 7.614 -9.133 9.294 1.00 71.50 125 ALA A C 1
ATOM 940 O O . ALA A 1 125 ? 8.749 -9.603 9.186 1.00 71.50 125 ALA A O 1
ATOM 941 N N . PRO A 1 126 ? 6.885 -9.311 10.413 1.00 57.38 126 PRO A N 1
ATOM 942 C CA . PRO A 1 126 ? 7.404 -10.082 11.528 1.00 57.38 126 PRO A CA 1
ATOM 943 C C . PRO A 1 126 ? 7.707 -11.496 11.032 1.00 57.38 126 PRO A C 1
ATOM 945 O O . PRO A 1 126 ? 6.800 -12.242 10.651 1.00 57.38 126 PRO A O 1
ATOM 948 N N . ALA A 1 127 ? 8.994 -11.861 11.024 1.00 53.25 127 ALA A N 1
ATOM 949 C CA . ALA A 1 127 ? 9.413 -13.241 10.841 1.00 53.25 127 ALA A CA 1
ATOM 950 C C . ALA A 1 127 ? 8.571 -14.092 11.791 1.00 53.25 127 ALA A C 1
ATOM 952 O O . ALA A 1 127 ? 8.407 -13.707 12.950 1.00 53.25 127 ALA A O 1
ATOM 953 N N . LYS A 1 128 ? 7.995 -15.194 11.293 1.00 46.75 128 LYS A N 1
ATOM 954 C CA . LYS A 1 128 ? 7.150 -16.114 12.065 1.00 46.75 128 LYS A CA 1
ATOM 955 C C . LYS A 1 128 ? 7.854 -16.464 13.383 1.00 46.75 128 LYS A C 1
ATOM 957 O O . LYS A 1 128 ? 8.644 -17.405 13.430 1.00 46.75 128 LYS A O 1
ATOM 962 N N . LYS A 1 129 ? 7.603 -15.708 14.456 1.00 42.72 129 LYS A N 1
ATOM 963 C CA . LYS A 1 129 ? 8.033 -16.095 15.793 1.00 42.72 129 LYS A CA 1
ATOM 964 C C . LYS A 1 129 ? 7.226 -17.350 16.088 1.00 42.72 129 LYS A C 1
ATOM 966 O O . LYS A 1 129 ? 5.997 -17.307 16.100 1.00 42.72 129 LYS A O 1
ATOM 971 N N . LYS A 1 130 ? 7.931 -18.480 16.213 1.00 35.81 130 LYS A N 1
ATOM 972 C CA . LYS A 1 130 ? 7.374 -19.726 16.751 1.00 35.81 130 LYS A CA 1
ATOM 973 C C . LYS A 1 130 ? 6.558 -19.373 18.000 1.00 35.81 130 LYS A C 1
ATOM 975 O O . LYS A 1 130 ? 7.008 -1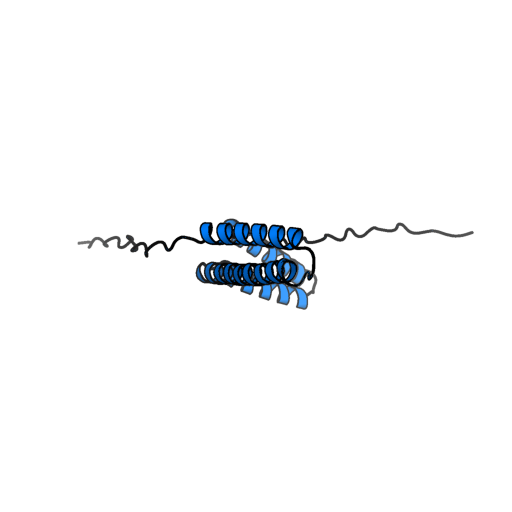8.486 18.732 1.00 35.81 130 LYS A O 1
ATOM 980 N N . PRO A 1 131 ? 5.402 -20.018 18.232 1.00 38.66 131 PRO A N 1
ATOM 981 C CA . PRO A 1 131 ? 4.571 -19.717 19.388 1.00 38.66 131 PRO A CA 1
ATOM 982 C C . PRO A 1 131 ? 5.453 -19.765 20.635 1.00 38.66 131 PRO A C 1
ATOM 984 O O . PRO A 1 131 ? 6.039 -20.804 20.950 1.00 38.66 131 PRO A O 1
ATOM 987 N N . GLN A 1 132 ? 5.634 -18.608 21.278 1.00 37.53 132 GLN A N 1
ATOM 988 C CA . GLN A 1 132 ? 6.233 -18.558 22.599 1.00 37.53 132 GLN A CA 1
ATOM 989 C C . GLN A 1 132 ? 5.234 -19.264 23.499 1.00 37.53 132 GLN A C 1
ATOM 991 O O . GLN A 1 132 ? 4.159 -18.742 23.773 1.00 37.53 132 GLN A O 1
ATOM 996 N N . ALA A 1 133 ? 5.575 -20.502 23.855 1.00 40.12 133 ALA A N 1
ATOM 997 C CA . ALA A 1 133 ? 4.913 -21.235 24.908 1.00 40.12 133 ALA A CA 1
ATOM 998 C C . ALA A 1 133 ? 4.859 -20.316 26.128 1.00 40.12 133 ALA A C 1
ATOM 1000 O O . ALA A 1 133 ? 5.896 -19.906 26.658 1.00 40.12 133 ALA A O 1
ATOM 1001 N N . ASP A 1 134 ? 3.635 -19.956 26.486 1.00 38.19 134 ASP A N 1
ATOM 1002 C CA . ASP A 1 134 ? 3.286 -19.176 27.651 1.00 38.19 134 ASP A CA 1
ATOM 1003 C C . ASP A 1 134 ? 3.901 -19.849 28.888 1.00 38.19 134 ASP A C 1
ATOM 1005 O O . ASP A 1 134 ? 3.443 -20.886 29.367 1.00 38.19 134 ASP A O 1
ATOM 1009 N N . LYS A 1 135 ? 5.023 -19.301 29.364 1.00 43.62 135 LYS A N 1
ATOM 1010 C CA . LYS A 1 135 ? 5.618 -19.656 30.654 1.00 43.62 135 LYS A CA 1
ATOM 1011 C C . LYS A 1 135 ? 4.983 -18.801 31.755 1.00 43.62 135 LYS A C 1
ATOM 1013 O O . LYS A 1 135 ? 5.704 -18.206 32.545 1.00 43.62 135 LYS A O 1
ATOM 1018 N N . SER A 1 136 ? 3.655 -18.740 31.823 1.00 45.19 136 SER A N 1
ATOM 1019 C CA . SER A 1 136 ? 2.934 -18.193 32.979 1.00 45.19 136 SER A CA 1
ATOM 1020 C C . SER A 1 136 ? 1.987 -19.222 33.593 1.00 45.19 136 SER A C 1
ATOM 1022 O O . SER A 1 136 ? 0.891 -18.903 34.032 1.00 45.19 136 SER A O 1
ATOM 1024 N N . SER A 1 137 ? 2.430 -20.475 33.708 1.00 43.19 137 SER A N 1
ATOM 1025 C CA . SER A 1 137 ? 1.877 -21.386 34.717 1.00 43.19 137 SER A CA 1
ATOM 1026 C C . SER A 1 137 ? 2.684 -21.232 36.004 1.00 43.19 137 SER A C 1
ATOM 1028 O O . SER A 1 137 ? 3.631 -21.971 36.261 1.00 43.19 137 SER A O 1
ATOM 1030 N N . LYS A 1 138 ? 2.336 -20.215 36.796 1.00 45.62 138 LYS A N 1
ATOM 1031 C CA . LYS A 1 138 ? 2.729 -20.112 38.206 1.00 45.62 138 LYS A CA 1
ATOM 1032 C C . LYS A 1 138 ? 2.044 -21.271 38.946 1.00 45.62 138 LYS A C 1
ATOM 1034 O O . LYS A 1 138 ? 0.813 -21.288 38.957 1.00 45.62 138 LYS A O 1
ATOM 1039 N N . PRO A 1 139 ? 2.759 -22.245 39.537 1.00 42.66 139 PRO A N 1
ATOM 1040 C CA . PRO A 1 139 ? 2.091 -23.249 40.348 1.00 42.66 139 PRO A CA 1
ATOM 1041 C C . PRO A 1 139 ? 1.535 -22.556 41.594 1.00 42.66 139 PRO A C 1
ATOM 1043 O O . PRO A 1 139 ? 2.264 -21.900 42.341 1.00 42.66 139 PRO A O 1
ATOM 1046 N N . ALA A 1 140 ? 0.221 -22.659 41.779 1.00 44.66 140 ALA A N 1
ATOM 1047 C CA . ALA A 1 140 ? -0.429 -22.313 43.029 1.00 44.66 140 ALA A CA 1
ATOM 1048 C C . ALA A 1 140 ? 0.172 -23.187 44.139 1.00 44.66 140 ALA A C 1
ATOM 1050 O O . ALA A 1 140 ? 0.175 -24.414 44.037 1.00 44.66 140 ALA A O 1
ATOM 1051 N N . GLN A 1 141 ? 0.716 -22.550 45.176 1.00 46.22 141 GLN A N 1
ATOM 1052 C CA . GLN A 1 141 ? 1.092 -23.237 46.407 1.00 46.22 141 GLN A CA 1
ATOM 1053 C C . GLN A 1 141 ? -0.173 -23.829 47.045 1.00 46.22 141 GLN A C 1
ATOM 1055 O O . GLN A 1 141 ? -1.160 -23.099 47.179 1.00 46.22 141 GLN A O 1
ATOM 1060 N N . PRO A 1 142 ? -0.173 -25.100 47.476 1.00 49.09 142 PRO A N 1
ATOM 1061 C CA . PRO A 1 142 ? -1.186 -25.566 48.402 1.00 49.09 142 PRO A CA 1
ATOM 1062 C C . PRO A 1 142 ? -0.875 -24.985 49.784 1.00 49.09 142 PRO A C 1
ATOM 1064 O O . PRO A 1 142 ? 0.200 -25.206 50.339 1.00 49.09 142 PRO A O 1
ATOM 1067 N N . ALA A 1 143 ? -1.819 -24.217 50.319 1.00 46.53 143 ALA A N 1
ATOM 1068 C CA . ALA A 1 143 ? -1.902 -23.982 51.749 1.00 46.53 143 ALA A CA 1
ATOM 1069 C C . ALA A 1 143 ? -2.345 -25.290 52.407 1.00 46.53 143 ALA A C 1
ATOM 1071 O O . ALA A 1 143 ? -3.400 -25.791 52.018 1.00 46.53 143 ALA A O 1
ATOM 1072 N N . GLN A 1 144 ? -1.542 -25.812 53.338 1.00 46.00 144 GLN A N 1
ATOM 1073 C CA . GLN A 1 144 ? -1.936 -26.447 54.605 1.00 46.00 144 GLN A CA 1
ATOM 1074 C C . GLN A 1 144 ? -0.741 -26.423 55.558 1.00 46.00 144 GLN A C 1
ATOM 1076 O O . GLN A 1 144 ? 0.377 -26.742 55.094 1.00 46.00 144 GLN A O 1
#